Protein AF-A0A7L9C7N9-F1 (afdb_monomer)

Foldseek 3Di:
DDDDDPVNDDDDDDDDDFPPCSQQVVLVVCVVVVVDPDRADQCCLRGPPDPDPCSSPSNGPPPPPPPPPPPPDD

Solvent-accessible surface area (backbone atoms only — not comparable to full-atom values): 4955 Å² total; per-residue (Å²): 134,89,85,78,55,81,87,74,64,80,91,82,84,90,84,78,62,70,84,67,47,63,67,56,51,51,28,51,50,34,32,74,68,65,74,35,100,55,78,39,37,53,82,77,29,55,34,81,85,46,83,49,73,56,32,28,69,42,53,54,70,71,60,69,80,83,69,75,83,68,83,85,74,134

Structure (mmCIF, N/CA/C/O backbone):
data_AF-A0A7L9C7N9-F1
#
_entry.id   AF-A0A7L9C7N9-F1
#
loop_
_atom_site.group_PDB
_atom_site.id
_atom_site.type_symbol
_atom_site.label_atom_id
_atom_site.label_alt_id
_atom_site.label_comp_id
_atom_site.label_asym_id
_atom_site.label_entity_id
_atom_site.label_seq_id
_atom_site.pdbx_PDB_ins_code
_atom_site.Cartn_x
_atom_site.Cartn_y
_atom_site.Cartn_z
_atom_site.occupancy
_atom_site.B_iso_or_equiv
_atom_site.auth_seq_id
_atom_site.auth_comp_id
_atom_site.auth_asym_id
_atom_site.auth_atom_id
_atom_site.pdbx_PDB_model_num
ATOM 1 N N . MET A 1 1 ? -22.791 -3.454 9.648 1.00 60.56 1 MET A N 1
ATOM 2 C CA . MET A 1 1 ? -22.207 -2.464 8.720 1.00 60.56 1 MET A CA 1
ATOM 3 C C . MET A 1 1 ? -21.494 -1.443 9.579 1.00 60.56 1 MET A C 1
ATOM 5 O O . MET A 1 1 ? -22.104 -0.987 10.536 1.00 60.56 1 MET A O 1
ATOM 9 N N . ILE A 1 2 ? -20.212 -1.188 9.334 1.00 80.25 2 ILE A N 1
ATOM 10 C CA . ILE A 1 2 ? -19.470 -0.170 10.086 1.00 80.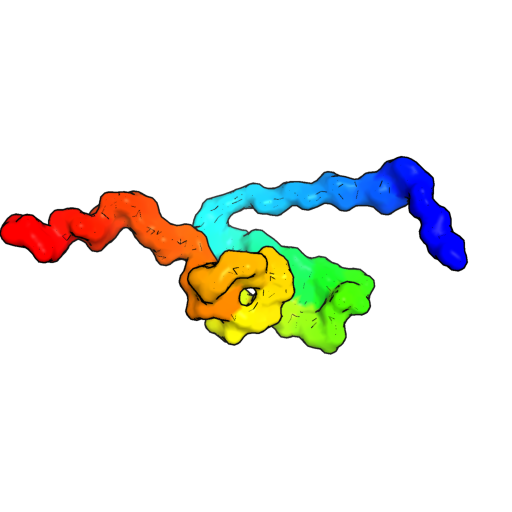25 2 ILE A CA 1
ATOM 11 C C . ILE A 1 2 ? -19.808 1.170 9.427 1.00 80.25 2 ILE A C 1
ATOM 13 O O . ILE A 1 2 ? -19.647 1.299 8.215 1.00 80.25 2 ILE A O 1
ATOM 17 N N . LEU A 1 3 ? -20.366 2.105 10.195 1.00 84.31 3 LEU A N 1
ATOM 18 C CA . LEU A 1 3 ? -20.535 3.494 9.773 1.00 84.31 3 LEU A CA 1
ATOM 19 C C . LEU A 1 3 ? -19.255 4.239 10.145 1.00 84.31 3 LEU A C 1
ATOM 21 O O . LEU A 1 3 ? -18.791 4.110 11.274 1.00 84.31 3 LEU A O 1
ATOM 25 N N . TYR A 1 4 ? -18.691 4.959 9.181 1.00 88.81 4 TYR A N 1
ATOM 26 C CA . TYR A 1 4 ? -17.545 5.836 9.386 1.00 88.81 4 TYR A CA 1
ATOM 27 C C . TYR A 1 4 ? -18.046 7.270 9.337 1.00 88.81 4 TYR A C 1
ATOM 29 O O . TYR A 1 4 ? -18.712 7.649 8.368 1.00 88.81 4 TYR A O 1
ATOM 37 N N . GLU A 1 5 ? -17.725 8.048 10.362 1.00 92.69 5 GLU A N 1
ATOM 38 C CA . GLU A 1 5 ? -17.967 9.482 10.350 1.00 92.69 5 GLU A CA 1
ATOM 39 C C . GLU A 1 5 ? -16.861 10.182 9.558 1.00 92.69 5 GLU A C 1
ATOM 41 O O . GLU A 1 5 ? -15.771 9.646 9.335 1.00 92.69 5 GLU A O 1
ATOM 46 N N . THR A 1 6 ? -17.117 11.415 9.125 1.00 88.25 6 THR A N 1
ATOM 47 C CA . THR A 1 6 ? -16.124 12.208 8.374 1.00 88.25 6 THR A CA 1
ATOM 48 C C . THR A 1 6 ? -14.798 12.348 9.134 1.00 88.25 6 THR A C 1
ATOM 50 O O . THR A 1 6 ? -13.733 12.436 8.528 1.00 88.25 6 THR A O 1
ATOM 53 N N . GLU A 1 7 ? -14.869 12.332 10.464 1.00 91.56 7 GLU A N 1
ATOM 54 C CA . GLU A 1 7 ? -13.747 12.425 11.402 1.00 91.56 7 GLU A CA 1
ATOM 55 C C . GLU A 1 7 ? -12.857 11.166 11.413 1.00 91.56 7 GLU A C 1
ATOM 57 O O . GLU A 1 7 ? -11.673 11.254 11.747 1.00 91.56 7 GLU A O 1
ATOM 62 N N . ASP A 1 8 ? -13.389 10.014 10.987 1.00 90.94 8 ASP A N 1
ATOM 63 C CA . ASP A 1 8 ? -12.665 8.739 10.922 1.00 90.94 8 ASP A CA 1
ATOM 64 C C . ASP A 1 8 ? -11.811 8.603 9.645 1.00 90.94 8 ASP A C 1
ATOM 66 O O . ASP A 1 8 ? -10.941 7.729 9.553 1.00 90.94 8 ASP A O 1
ATOM 70 N N . ILE A 1 9 ? -12.033 9.460 8.640 1.00 90.31 9 ILE A N 1
ATOM 71 C CA . ILE A 1 9 ? -11.372 9.382 7.331 1.00 90.31 9 ILE A CA 1
ATOM 72 C C . ILE A 1 9 ? -10.081 10.204 7.338 1.00 90.31 9 ILE A C 1
ATOM 74 O O . ILE A 1 9 ? -10.082 11.425 7.489 1.00 90.31 9 ILE A O 1
ATOM 78 N N . ARG A 1 10 ? -8.947 9.538 7.092 1.00 90.12 10 ARG A N 1
ATOM 79 C CA . ARG A 1 10 ? -7.628 10.183 6.998 1.00 90.12 10 ARG A CA 1
ATOM 80 C C . ARG A 1 10 ? -7.074 10.097 5.581 1.00 90.12 10 ARG A C 1
ATOM 82 O O . ARG A 1 10 ? -6.529 9.072 5.180 1.00 90.12 10 ARG A O 1
ATOM 89 N N . SER A 1 11 ? -7.174 11.199 4.844 1.00 89.00 11 SER A N 1
ATOM 90 C CA . SER A 1 11 ? -6.565 11.344 3.518 1.00 89.00 11 SER A CA 1
ATOM 91 C C . SER A 1 11 ? -5.077 11.661 3.647 1.00 89.00 11 SER A C 1
ATOM 93 O O . SER A 1 11 ? -4.701 12.687 4.212 1.00 89.00 11 SER A O 1
ATOM 95 N N . ILE A 1 12 ? -4.223 10.785 3.120 1.00 88.62 12 ILE A N 1
ATOM 96 C CA . ILE A 1 12 ? -2.764 10.924 3.181 1.00 88.62 12 ILE A CA 1
ATOM 97 C C . ILE A 1 12 ? -2.203 10.805 1.764 1.00 88.62 12 ILE A C 1
ATOM 99 O O . ILE A 1 12 ? -2.594 9.918 1.009 1.00 88.62 12 ILE A O 1
ATOM 103 N N . VAL A 1 13 ? -1.265 11.687 1.417 1.00 89.94 13 VAL A N 1
ATOM 104 C CA . VAL A 1 13 ? -0.528 11.659 0.147 1.00 89.94 13 VAL A CA 1
ATOM 105 C C . VAL A 1 13 ? 0.964 11.580 0.454 1.00 89.94 13 VAL A C 1
ATOM 107 O O . VAL A 1 13 ? 1.475 12.350 1.265 1.00 89.94 13 VAL A O 1
ATOM 110 N N . LEU A 1 14 ? 1.670 10.656 -0.199 1.00 85.38 14 LEU A N 1
ATOM 111 C CA . LEU A 1 14 ? 3.119 10.498 -0.068 1.00 85.38 14 LEU A CA 1
ATOM 112 C C . LEU A 1 14 ? 3.818 11.054 -1.312 1.00 85.38 14 LEU A C 1
ATOM 114 O O . LEU A 1 14 ? 3.631 10.546 -2.416 1.00 85.38 14 LEU A O 1
ATOM 118 N N . LEU A 1 15 ? 4.652 12.077 -1.123 1.00 87.44 15 LEU A N 1
ATOM 119 C CA . LEU A 1 15 ? 5.421 12.740 -2.180 1.00 87.44 15 LEU A CA 1
ATOM 120 C C . LEU A 1 15 ? 6.923 12.596 -1.918 1.00 87.44 15 LEU A C 1
ATOM 122 O O . LEU A 1 15 ? 7.361 12.496 -0.776 1.00 87.44 15 LEU A O 1
ATOM 126 N N . GLY A 1 16 ? 7.723 12.563 -2.982 1.00 83.06 16 GLY A N 1
ATOM 127 C CA . GLY A 1 16 ? 9.168 12.360 -2.884 1.00 83.06 16 GLY A CA 1
ATOM 128 C C . GLY A 1 16 ? 9.789 11.911 -4.204 1.00 83.06 16 GLY A C 1
ATOM 129 O O . GLY A 1 16 ? 9.081 11.454 -5.103 1.00 83.06 16 GLY A O 1
ATOM 130 N N . HIS A 1 17 ? 11.113 12.009 -4.305 1.00 81.44 17 HIS A N 1
ATOM 131 C CA . HIS A 1 17 ? 11.891 11.674 -5.504 1.00 81.44 17 HIS A CA 1
ATOM 132 C C . H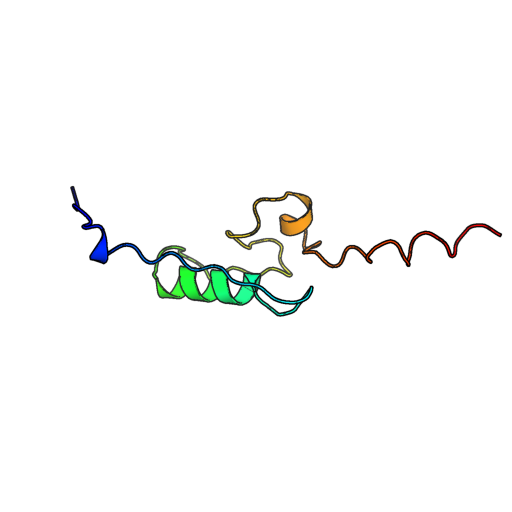IS A 1 17 ? 11.769 10.194 -5.925 1.00 81.44 17 HIS A C 1
ATOM 134 O O . HIS A 1 17 ? 11.378 9.348 -5.118 1.00 81.44 17 HIS A O 1
ATOM 140 N N . GLY A 1 18 ? 12.094 9.860 -7.179 1.00 77.12 18 GLY A N 1
ATOM 141 C CA . GLY A 1 18 ? 12.210 8.464 -7.627 1.00 77.12 18 GLY A CA 1
ATOM 142 C C . GLY A 1 18 ? 13.090 7.656 -6.665 1.00 77.12 18 GLY A C 1
ATOM 143 O O . GLY A 1 18 ? 14.023 8.201 -6.083 1.00 77.12 18 GLY A O 1
ATOM 144 N N . ALA A 1 19 ? 12.731 6.400 -6.395 1.00 72.69 19 ALA A N 1
ATOM 145 C CA . ALA A 1 19 ? 13.425 5.532 -5.433 1.00 72.69 19 ALA A CA 1
ATOM 146 C C . ALA A 1 19 ? 13.477 6.002 -3.955 1.00 72.69 19 ALA A C 1
ATOM 148 O O . ALA A 1 19 ? 14.095 5.340 -3.129 1.00 72.69 19 ALA A O 1
ATOM 149 N N . SER A 1 20 ? 12.757 7.058 -3.548 1.00 80.56 20 SER A N 1
ATOM 150 C CA . SER A 1 20 ? 12.729 7.521 -2.143 1.00 80.56 20 SER A CA 1
ATOM 151 C C . SER A 1 20 ? 11.980 6.598 -1.158 1.00 80.56 20 SER A C 1
ATOM 153 O O . SER A 1 20 ? 11.662 7.015 -0.048 1.00 80.56 20 SER A O 1
ATOM 155 N N . GLY A 1 21 ? 11.604 5.384 -1.572 1.00 81.31 21 GLY A N 1
ATOM 156 C CA . GLY A 1 21 ? 10.941 4.398 -0.710 1.00 81.31 21 GLY A CA 1
ATOM 157 C C . GLY A 1 21 ? 9.458 4.649 -0.405 1.00 81.31 21 GLY A C 1
ATOM 158 O O . GLY A 1 21 ? 8.919 4.002 0.489 1.00 81.31 21 GLY A O 1
ATOM 159 N N . LYS A 1 22 ? 8.772 5.545 -1.136 1.00 90.25 22 LYS A N 1
ATOM 160 C CA . LYS A 1 22 ? 7.331 5.829 -0.935 1.00 90.25 22 LYS A CA 1
ATOM 161 C C . LYS A 1 22 ? 6.486 4.559 -0.973 1.00 90.25 22 LYS A C 1
ATOM 163 O O . LYS A 1 22 ? 5.739 4.292 -0.041 1.00 90.25 22 LYS A O 1
ATOM 168 N N . THR A 1 23 ? 6.651 3.767 -2.027 1.00 87.06 23 THR A N 1
ATOM 169 C CA . THR A 1 23 ? 5.908 2.523 -2.225 1.00 87.06 23 THR A CA 1
ATOM 170 C C . THR A 1 23 ? 6.195 1.529 -1.098 1.00 87.06 23 THR A C 1
ATOM 172 O O . THR A 1 23 ? 5.269 1.013 -0.484 1.00 87.06 23 THR A O 1
ATOM 175 N N . SER A 1 24 ? 7.462 1.352 -0.708 1.00 86.94 24 SER A N 1
ATOM 176 C CA . SER A 1 24 ? 7.843 0.478 0.414 1.00 86.94 24 SER A CA 1
ATOM 177 C C . SER A 1 24 ? 7.220 0.899 1.754 1.00 86.94 24 SER A C 1
ATOM 179 O O . SER A 1 24 ? 6.848 0.047 2.566 1.00 86.94 24 SER A O 1
ATOM 181 N N . LEU A 1 25 ? 7.070 2.207 1.991 1.00 86.38 25 LEU A N 1
ATOM 182 C CA . LEU A 1 25 ? 6.388 2.722 3.178 1.00 86.38 25 LEU A CA 1
ATOM 183 C C . LEU A 1 25 ? 4.888 2.388 3.156 1.00 86.38 25 LEU A C 1
ATOM 185 O O . LEU A 1 25 ? 4.357 1.964 4.183 1.00 86.38 25 LEU A O 1
ATOM 189 N N . VAL A 1 26 ? 4.221 2.515 2.002 1.00 88.38 26 VAL A N 1
ATOM 190 C CA . VAL A 1 26 ? 2.805 2.131 1.843 1.00 88.38 26 VAL A CA 1
ATOM 191 C C . VAL A 1 26 ? 2.608 0.643 2.110 1.00 88.38 26 VAL A C 1
ATOM 193 O O . VAL A 1 26 ? 1.718 0.279 2.873 1.00 88.38 26 VAL A O 1
ATOM 196 N N . GLU A 1 27 ? 3.462 -0.221 1.557 1.00 86.38 27 GLU A N 1
ATOM 197 C CA . GLU A 1 27 ? 3.387 -1.668 1.807 1.00 86.38 27 GLU A CA 1
ATOM 198 C C . GLU A 1 27 ? 3.546 -2.001 3.297 1.00 86.38 27 GLU A C 1
ATOM 200 O O . GLU A 1 27 ? 2.829 -2.844 3.836 1.00 86.38 27 GLU A O 1
ATOM 205 N N . SER A 1 28 ? 4.442 -1.294 3.990 1.00 87.50 28 SER A N 1
ATOM 206 C CA . SER A 1 28 ? 4.639 -1.462 5.434 1.00 87.50 28 SER A CA 1
ATOM 207 C C . SER A 1 28 ? 3.419 -1.001 6.238 1.00 87.50 28 SER A C 1
ATOM 209 O O . SER A 1 28 ? 3.036 -1.655 7.211 1.00 87.50 28 SER A O 1
ATOM 211 N N . MET A 1 29 ? 2.780 0.103 5.831 1.00 88.56 29 MET A N 1
ATOM 212 C CA . MET A 1 29 ? 1.530 0.580 6.434 1.00 88.56 29 MET A CA 1
ATOM 213 C C . MET A 1 29 ? 0.386 -0.412 6.214 1.00 88.56 29 MET A C 1
ATOM 215 O O . MET A 1 29 ? -0.326 -0.717 7.167 1.00 88.56 29 MET A O 1
ATOM 219 N N . LEU A 1 30 ? 0.238 -0.954 5.001 1.00 87.06 30 LEU A N 1
ATOM 220 C CA . LEU A 1 30 ? -0.785 -1.950 4.665 1.00 87.06 30 LEU A CA 1
ATOM 221 C C . LEU A 1 30 ? -0.613 -3.241 5.470 1.00 87.06 30 LEU A C 1
ATOM 223 O O . LEU A 1 30 ? -1.587 -3.751 6.026 1.00 87.06 30 LEU A O 1
ATOM 227 N N . PHE A 1 31 ? 0.625 -3.723 5.596 1.00 87.69 31 PHE A N 1
ATOM 228 C CA . PHE A 1 31 ? 0.929 -4.902 6.402 1.00 87.69 31 PHE A CA 1
ATOM 229 C C . PHE A 1 31 ? 0.626 -4.662 7.887 1.00 87.69 31 PHE A C 1
ATOM 231 O O . PHE A 1 31 ? -0.023 -5.481 8.534 1.00 87.69 31 PHE A O 1
ATOM 238 N N . LYS A 1 32 ? 1.024 -3.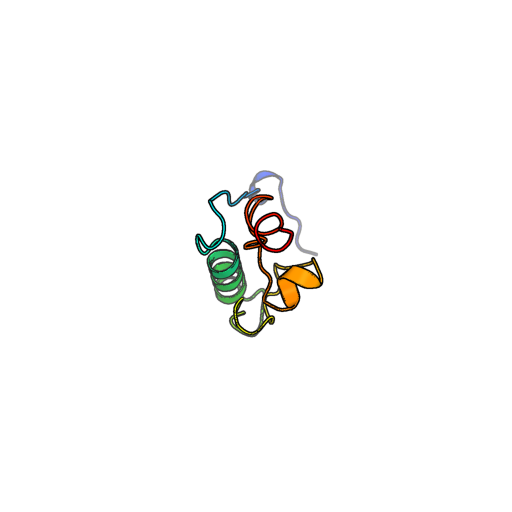501 8.429 1.00 89.38 32 LYS A N 1
ATOM 239 C CA . LYS A 1 32 ? 0.763 -3.142 9.833 1.00 89.38 32 LYS A CA 1
ATOM 240 C C . LYS A 1 32 ? -0.721 -2.901 10.124 1.00 89.38 32 LYS A C 1
ATOM 242 O O . LYS A 1 32 ? -1.179 -3.214 11.218 1.00 89.38 32 LYS A O 1
ATOM 247 N N . ALA A 1 33 ? -1.467 -2.364 9.160 1.00 87.50 33 ALA A N 1
ATOM 248 C CA . ALA A 1 33 ? -2.916 -2.188 9.242 1.00 87.50 33 ALA A CA 1
ATOM 249 C C . ALA A 1 33 ? -3.691 -3.505 9.058 1.00 87.50 33 ALA A C 1
ATOM 251 O O . ALA A 1 33 ? -4.918 -3.491 9.098 1.00 87.50 33 ALA A O 1
ATOM 252 N N . VAL A 1 34 ? -2.995 -4.633 8.842 1.00 84.69 34 VAL A N 1
ATOM 253 C CA . VAL A 1 34 ? -3.591 -5.951 8.556 1.00 84.69 34 VAL A CA 1
ATOM 254 C C . VAL A 1 34 ? -4.475 -5.915 7.294 1.00 84.69 34 VAL A C 1
ATOM 256 O O . VAL A 1 34 ? -5.315 -6.780 7.067 1.00 84.69 34 VAL A O 1
ATOM 259 N N . ALA A 1 35 ? -4.266 -4.918 6.428 1.00 83.69 35 ALA A N 1
ATOM 260 C CA . ALA A 1 35 ? -4.964 -4.790 5.152 1.00 83.69 35 ALA A CA 1
ATOM 261 C C . ALA A 1 35 ? -4.421 -5.783 4.110 1.00 83.69 35 ALA A C 1
ATOM 263 O O . ALA A 1 35 ? -5.126 -6.150 3.171 1.00 83.69 35 ALA A O 1
ATOM 264 N N . THR A 1 36 ? -3.177 -6.246 4.279 1.00 82.56 36 THR A N 1
ATOM 265 C CA . THR A 1 36 ? -2.549 -7.283 3.453 1.00 82.56 36 THR A CA 1
ATOM 266 C C . THR A 1 36 ? -1.993 -8.414 4.320 1.00 82.56 36 THR A C 1
ATOM 268 O O . THR A 1 36 ? -1.425 -8.187 5.384 1.00 82.56 36 THR A O 1
ATOM 271 N N . ALA A 1 37 ? -2.112 -9.658 3.844 1.00 78.25 37 ALA A N 1
ATOM 272 C CA . ALA A 1 37 ? -1.622 -10.842 4.563 1.00 78.25 37 ALA A CA 1
ATOM 273 C C . ALA A 1 37 ? -0.089 -11.017 4.510 1.00 78.25 37 ALA A C 1
ATOM 275 O O . ALA A 1 37 ? 0.470 -11.835 5.236 1.00 78.25 37 ALA A O 1
ATOM 276 N N . ARG A 1 38 ? 0.596 -10.275 3.630 1.00 80.12 38 ARG A N 1
ATOM 277 C CA . ARG A 1 38 ? 2.050 -10.327 3.433 1.00 80.12 38 ARG A CA 1
ATOM 278 C C . ARG A 1 38 ? 2.625 -8.926 3.281 1.00 80.12 38 ARG A C 1
ATOM 280 O O . ARG A 1 38 ? 1.941 -8.029 2.784 1.00 80.12 38 ARG A O 1
ATOM 287 N N . LEU A 1 39 ? 3.895 -8.774 3.642 1.00 81.81 39 LEU A N 1
ATOM 288 C CA . LEU A 1 39 ? 4.657 -7.568 3.346 1.00 81.81 39 LEU A CA 1
ATOM 289 C C . LEU A 1 39 ? 4.988 -7.536 1.846 1.00 81.81 39 LEU A C 1
ATOM 291 O O . LEU A 1 39 ? 5.609 -8.465 1.325 1.00 81.81 39 LEU A O 1
ATOM 295 N N . GLY A 1 40 ? 4.533 -6.497 1.146 1.00 75.75 40 GLY A N 1
ATOM 296 C CA . GLY A 1 40 ? 4.866 -6.283 -0.260 1.00 75.75 40 GLY A CA 1
ATOM 297 C C . GLY A 1 40 ? 6.296 -5.774 -0.445 1.00 75.75 40 GLY A C 1
ATOM 298 O O . GLY A 1 40 ? 6.892 -5.184 0.454 1.00 75.75 40 GLY A O 1
ATOM 299 N N . SER A 1 41 ? 6.852 -6.013 -1.630 1.00 76.06 41 SER A N 1
ATOM 300 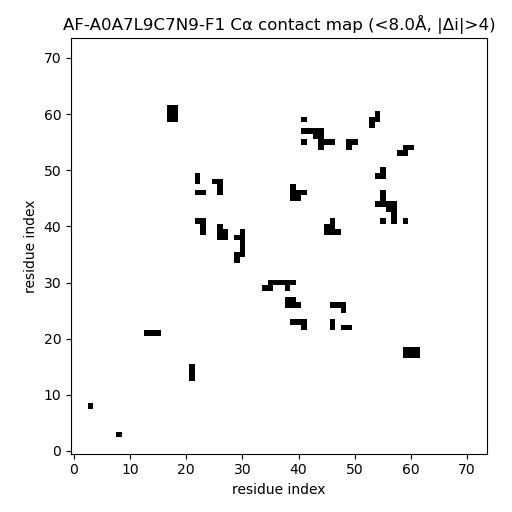C CA . SER A 1 41 ? 8.178 -5.554 -2.042 1.00 76.06 41 SER A CA 1
ATOM 301 C C . SER A 1 41 ? 8.106 -5.023 -3.467 1.00 76.06 41 SER A C 1
ATOM 303 O O . SER A 1 41 ? 7.537 -5.670 -4.352 1.00 76.06 41 SER A O 1
ATOM 305 N N . VAL A 1 42 ? 8.694 -3.845 -3.662 1.00 76.81 42 VAL A N 1
ATOM 306 C CA . VAL A 1 42 ? 8.789 -3.158 -4.956 1.00 76.81 42 VAL A CA 1
ATOM 307 C C . VAL A 1 42 ? 9.741 -3.904 -5.889 1.00 76.81 42 VAL A C 1
ATOM 309 O O . VAL A 1 42 ? 9.418 -4.129 -7.049 1.00 76.81 42 VAL A O 1
ATOM 312 N N . GLU A 1 43 ? 10.884 -4.354 -5.366 1.00 72.00 43 GLU A N 1
ATOM 313 C CA . GLU A 1 43 ? 11.917 -5.071 -6.125 1.00 72.00 43 GLU A CA 1
ATOM 314 C C . GLU A 1 43 ? 11.383 -6.381 -6.712 1.00 72.00 43 GLU A C 1
ATOM 316 O O . GLU A 1 43 ? 11.616 -6.702 -7.873 1.00 72.00 43 GLU A O 1
ATOM 321 N N . ASN A 1 44 ? 10.577 -7.096 -5.927 1.00 69.00 44 ASN A N 1
ATOM 322 C CA . ASN A 1 44 ? 9.979 -8.361 -6.344 1.00 69.00 44 ASN A CA 1
ATOM 323 C C . ASN A 1 44 ? 8.693 -8.176 -7.167 1.00 69.00 44 ASN A C 1
ATOM 325 O O . ASN A 1 44 ? 8.059 -9.167 -7.529 1.00 69.00 44 ASN A O 1
ATOM 329 N N . GLY A 1 45 ? 8.264 -6.933 -7.420 1.00 70.56 45 GLY A N 1
ATOM 330 C CA . GLY A 1 45 ? 7.062 -6.643 -8.203 1.00 70.56 45 GLY A CA 1
ATOM 331 C C . GLY A 1 45 ? 5.748 -7.086 -7.550 1.00 70.56 45 GLY A C 1
ATOM 332 O O . GLY A 1 45 ? 4.732 -7.261 -8.219 1.00 70.56 45 GLY A O 1
ATOM 333 N N . ILE A 1 46 ? 5.757 -7.306 -6.233 1.00 76.50 46 ILE A N 1
ATOM 334 C CA . ILE A 1 46 ? 4.596 -7.792 -5.471 1.00 76.50 46 ILE A CA 1
ATOM 335 C C . ILE A 1 46 ? 3.927 -6.691 -4.640 1.00 76.50 46 ILE A C 1
ATOM 337 O O . ILE A 1 46 ? 3.100 -7.010 -3.782 1.00 76.50 46 ILE A O 1
ATOM 341 N N . SER A 1 47 ? 4.298 -5.426 -4.864 1.00 77.50 47 SER A N 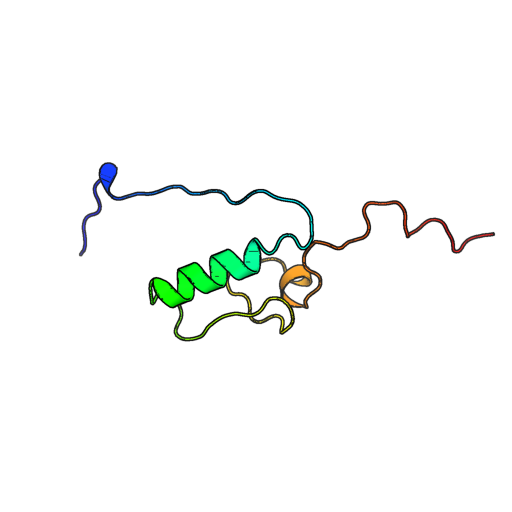1
ATOM 342 C CA . SER A 1 47 ? 3.642 -4.270 -4.253 1.00 77.50 47 SER A CA 1
ATOM 343 C C . SER A 1 47 ? 2.165 -4.214 -4.651 1.00 77.50 47 SER A C 1
ATOM 345 O O . S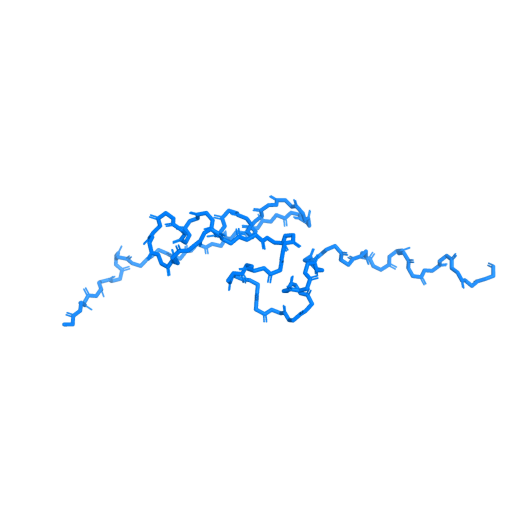ER A 1 47 ? 1.805 -4.381 -5.818 1.00 77.50 47 SER A O 1
ATOM 347 N N . VAL A 1 48 ? 1.303 -3.992 -3.659 1.00 75.94 48 VAL A N 1
ATOM 348 C CA . VAL A 1 48 ? -0.143 -3.819 -3.843 1.00 75.94 48 VAL A CA 1
ATOM 349 C C . VAL A 1 48 ? -0.476 -2.391 -4.282 1.00 75.94 48 VAL A C 1
ATOM 351 O O . VAL A 1 48 ? -1.456 -2.181 -4.993 1.00 75.94 48 VAL A O 1
ATOM 354 N N . SER A 1 49 ? 0.338 -1.416 -3.871 1.00 74.62 49 SER A N 1
ATOM 355 C CA . SER A 1 49 ? 0.137 0.006 -4.170 1.00 74.62 49 SER A CA 1
ATOM 356 C C . SER A 1 49 ? 0.566 0.434 -5.580 1.00 74.62 49 SER A C 1
ATOM 358 O O . SER A 1 49 ? 0.105 1.472 -6.061 1.00 74.62 49 SER A O 1
ATOM 360 N N . ASP A 1 50 ? 1.366 -0.375 -6.277 1.00 75.00 50 ASP A N 1
ATOM 361 C CA . ASP A 1 50 ? 1.704 -0.162 -7.685 1.00 75.00 50 ASP A CA 1
ATOM 362 C C . ASP A 1 50 ? 0.583 -0.701 -8.592 1.00 75.00 50 ASP A C 1
ATOM 364 O O . ASP A 1 50 ? 0.454 -1.906 -8.794 1.00 75.00 50 ASP A O 1
ATOM 368 N N . TYR A 1 51 ? -0.251 0.175 -9.160 1.00 71.94 51 TYR A N 1
ATOM 369 C CA . TYR A 1 51 ? -1.341 -0.223 -10.074 1.00 71.94 51 TYR A CA 1
ATOM 370 C C . TYR A 1 51 ? -0.921 -0.257 -11.548 1.00 71.94 51 TYR A C 1
ATOM 372 O O . TYR A 1 51 ? -1.553 -0.946 -12.352 1.00 71.94 51 TYR A O 1
ATOM 380 N N . ASP A 1 52 ? 0.153 0.451 -11.894 1.00 74.00 52 ASP A N 1
ATOM 381 C CA . ASP A 1 52 ? 0.697 0.491 -13.245 1.00 74.00 52 ASP A CA 1
ATOM 382 C C . ASP A 1 52 ? 1.487 -0.800 -13.564 1.00 74.00 52 ASP A C 1
ATOM 384 O O . ASP A 1 52 ? 2.291 -1.255 -12.742 1.00 74.00 52 ASP A O 1
ATOM 388 N N . PRO A 1 53 ? 1.273 -1.427 -14.736 1.00 65.50 53 PRO A N 1
ATOM 389 C CA . PRO A 1 53 ? 1.931 -2.680 -15.092 1.00 65.50 53 PRO A CA 1
ATOM 390 C C . PRO A 1 53 ? 3.456 -2.569 -15.247 1.00 65.50 53 PRO A C 1
ATOM 392 O O . PRO A 1 53 ? 4.132 -3.582 -15.056 1.00 65.50 53 PRO A O 1
ATOM 395 N N . ASP A 1 54 ? 4.016 -1.394 -15.563 1.00 64.56 54 ASP A N 1
ATOM 396 C CA . ASP A 1 54 ? 5.468 -1.177 -15.546 1.00 64.56 54 ASP A CA 1
ATOM 397 C C . ASP A 1 54 ? 5.978 -1.104 -14.101 1.00 64.56 54 ASP A C 1
ATOM 399 O O . ASP A 1 54 ? 6.965 -1.766 -13.768 1.00 64.56 54 ASP A O 1
ATOM 403 N N . ALA A 1 55 ? 5.278 -0.378 -13.224 1.00 62.50 55 ALA A N 1
ATOM 404 C CA . ALA A 1 55 ? 5.638 -0.283 -11.807 1.00 62.50 55 ALA A CA 1
ATOM 405 C C . ALA A 1 55 ? 5.625 -1.664 -11.121 1.00 62.50 55 ALA A C 1
ATOM 407 O O . ALA A 1 55 ? 6.601 -2.037 -10.470 1.00 62.50 55 ALA A O 1
ATOM 408 N N . LYS A 1 56 ? 4.607 -2.496 -11.396 1.00 61.06 56 LYS A N 1
ATOM 409 C CA . LYS A 1 56 ? 4.534 -3.893 -10.917 1.00 61.06 56 LYS A CA 1
ATOM 410 C C . LYS A 1 56 ? 5.668 -4.788 -11.409 1.00 61.06 56 LYS A C 1
ATOM 412 O O . LYS A 1 56 ? 5.940 -5.811 -10.798 1.00 61.06 56 LYS A O 1
ATOM 417 N N . ARG A 1 57 ? 6.331 -4.456 -12.517 1.00 62.41 57 ARG A N 1
ATOM 418 C CA . ARG A 1 57 ? 7.475 -5.226 -13.041 1.00 62.41 57 ARG A CA 1
ATOM 419 C C . ARG A 1 57 ? 8.806 -4.797 -12.416 1.00 62.41 57 ARG A C 1
ATOM 421 O O . ARG A 1 57 ? 9.855 -5.108 -12.971 1.00 62.41 57 ARG A O 1
ATOM 428 N N . GLY A 1 58 ? 8.769 -4.046 -11.314 1.00 57.56 58 GLY A N 1
ATOM 429 C CA . GLY A 1 58 ? 9.959 -3.475 -10.686 1.00 57.56 58 GLY A CA 1
ATOM 430 C C . GLY A 1 58 ? 10.514 -2.262 -11.437 1.00 57.56 58 GLY A C 1
ATOM 431 O O . GLY A 1 58 ? 11.555 -1.736 -11.058 1.00 57.56 58 GLY A O 1
ATOM 432 N N . LYS A 1 59 ? 9.820 -1.763 -12.474 1.00 54.81 59 LYS A N 1
ATOM 433 C CA . LYS A 1 59 ? 10.162 -0.502 -13.154 1.00 54.81 59 LYS A CA 1
ATOM 434 C C . LYS A 1 59 ? 9.449 0.663 -12.473 1.00 54.81 59 LYS A C 1
ATOM 436 O O . LYS A 1 59 ? 8.742 1.447 -13.106 1.00 54.81 59 LYS A O 1
ATOM 441 N N . ALA A 1 60 ? 9.570 0.743 -11.154 1.00 54.22 60 ALA A N 1
ATOM 442 C CA . ALA A 1 60 ? 9.001 1.839 -10.390 1.00 54.22 60 ALA A CA 1
ATOM 443 C C . ALA A 1 60 ? 9.760 3.128 -10.716 1.00 54.22 60 ALA A C 1
ATOM 445 O O . ALA A 1 60 ? 10.886 3.263 -10.266 1.00 54.22 60 ALA A O 1
ATOM 446 N N . LEU A 1 61 ? 9.137 4.045 -11.469 1.00 54.31 61 LEU A N 1
ATOM 447 C CA . LEU A 1 61 ? 9.444 5.479 -11.674 1.00 54.31 61 LEU A CA 1
ATOM 448 C C . LEU A 1 61 ? 10.905 5.940 -11.882 1.00 54.31 61 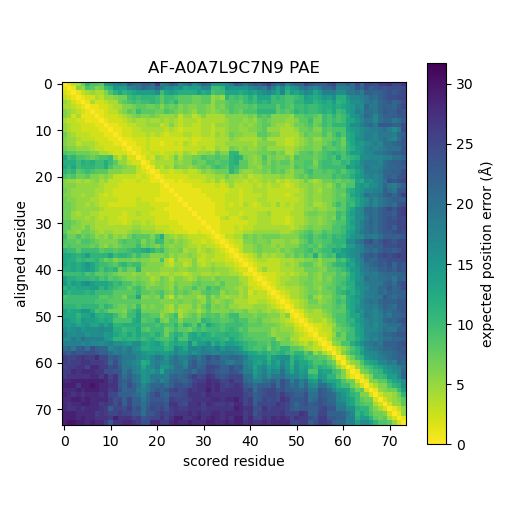LEU A C 1
ATOM 450 O O . LEU A 1 61 ? 11.112 7.120 -12.145 1.00 54.31 61 LEU A O 1
ATOM 454 N N . ASP A 1 62 ? 11.895 5.056 -11.879 1.00 46.59 62 ASP A N 1
ATOM 455 C CA . ASP A 1 62 ? 13.215 5.251 -12.461 1.00 46.59 62 ASP A CA 1
ATOM 456 C C . ASP A 1 62 ? 13.119 4.950 -13.959 1.00 46.59 62 ASP A C 1
ATOM 458 O O . ASP A 1 62 ? 13.785 4.086 -14.526 1.00 46.59 62 ASP A O 1
ATOM 462 N N . LYS A 1 63 ? 12.179 5.631 -14.622 1.00 42.12 63 LYS A N 1
ATOM 463 C CA . LYS A 1 63 ? 12.383 5.909 -16.034 1.00 42.12 63 LYS A CA 1
ATOM 464 C C . LYS A 1 63 ? 13.351 7.086 -16.030 1.00 42.12 63 LYS A C 1
ATOM 466 O O . LYS A 1 63 ? 12.977 8.121 -15.473 1.00 42.12 63 LYS A O 1
ATOM 471 N N . PRO A 1 64 ? 14.561 6.960 -16.605 1.00 36.53 64 PRO A N 1
ATOM 472 C CA . PRO A 1 64 ? 15.445 8.103 -16.737 1.00 36.53 64 PRO A CA 1
ATOM 473 C C . PRO A 1 64 ? 14.646 9.213 -17.413 1.00 36.53 64 PRO A C 1
ATOM 475 O O . PRO A 1 64 ? 14.099 9.035 -18.505 1.00 36.53 64 PRO A O 1
ATOM 478 N N . SER A 1 65 ? 14.490 10.325 -16.707 1.00 35.31 65 SER A N 1
ATOM 479 C CA . SER A 1 65 ? 13.725 11.486 -17.130 1.00 35.31 65 SER A CA 1
ATOM 480 C C . SER A 1 65 ? 14.379 12.081 -18.372 1.00 35.31 65 SER A C 1
ATOM 482 O O . SER A 1 65 ? 15.271 12.907 -18.268 1.00 35.31 65 SER A O 1
ATOM 484 N N . HIS A 1 66 ? 13.952 11.628 -19.553 1.00 41.22 66 HIS A N 1
ATOM 485 C CA . HIS A 1 66 ? 14.282 12.155 -20.885 1.00 41.22 66 HIS A CA 1
ATOM 486 C C . HIS A 1 66 ? 15.774 12.333 -21.261 1.00 41.22 66 HIS A C 1
ATOM 488 O O . HIS A 1 66 ? 16.049 12.633 -22.417 1.00 41.22 66 HIS A O 1
ATOM 494 N N . SER A 1 67 ? 16.745 12.095 -20.377 1.00 39.16 67 SER A N 1
ATOM 495 C CA . SER A 1 67 ? 18.170 12.372 -20.615 1.00 39.16 67 SER A CA 1
ATOM 496 C C . SER A 1 67 ? 18.999 11.149 -21.019 1.00 39.16 67 SER A C 1
ATOM 498 O O . SER A 1 67 ? 20.080 11.317 -21.574 1.00 39.16 67 SER A O 1
ATOM 500 N N . ALA A 1 68 ? 18.499 9.923 -20.826 1.00 42.06 68 ALA A N 1
ATOM 501 C CA . ALA A 1 68 ? 19.242 8.700 -21.168 1.00 42.06 68 ALA A CA 1
ATOM 502 C C . ALA A 1 68 ? 18.929 8.118 -22.562 1.00 42.06 68 ALA A C 1
ATOM 504 O O . ALA A 1 68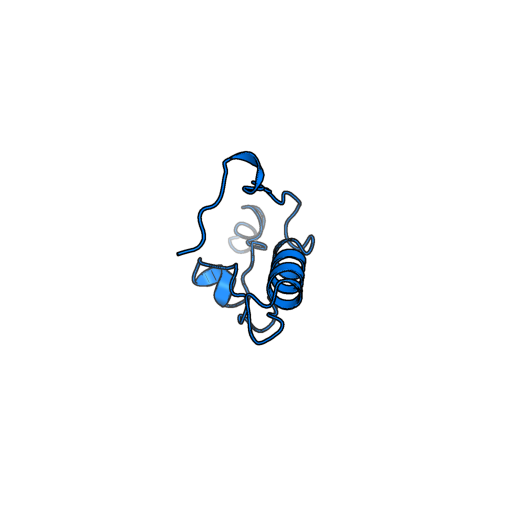 ? 19.542 7.134 -22.958 1.00 42.06 68 ALA A O 1
ATOM 505 N N . LEU A 1 69 ? 18.001 8.708 -23.328 1.00 44.53 69 LEU A N 1
ATOM 506 C CA . LEU A 1 69 ? 17.624 8.222 -24.669 1.00 44.53 69 LEU A CA 1
ATOM 507 C C . LEU A 1 69 ? 18.301 8.982 -25.830 1.00 44.53 69 LEU A C 1
ATOM 509 O O . LEU A 1 69 ? 17.926 8.779 -26.982 1.00 44.53 69 LEU A O 1
ATOM 513 N N . GLN A 1 70 ? 19.303 9.830 -25.560 1.00 44.31 70 GLN A N 1
ATOM 514 C CA . GLN A 1 70 ? 19.997 10.622 -26.592 1.00 44.31 70 GLN A CA 1
ATOM 515 C C . GLN A 1 70 ? 21.494 10.325 -26.776 1.00 44.31 70 GLN A C 1
ATOM 517 O O . GLN A 1 70 ? 22.139 11.022 -27.549 1.00 44.31 70 GLN A O 1
ATOM 522 N N . LEU A 1 71 ? 22.051 9.281 -26.150 1.00 46.12 71 LEU A N 1
ATOM 523 C CA . LEU A 1 71 ? 23.476 8.925 -26.297 1.00 46.12 71 LEU A CA 1
ATOM 524 C C . LEU A 1 71 ? 23.738 7.627 -2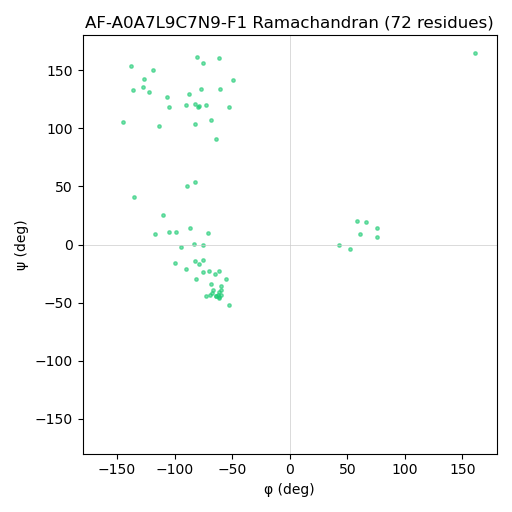7.080 1.00 46.12 71 LEU A C 1
ATOM 526 O O . LEU A 1 71 ? 24.789 7.023 -26.922 1.00 46.12 71 LEU A O 1
ATOM 530 N N . GLU A 1 72 ? 22.822 7.222 -27.965 1.00 40.50 72 GLU A N 1
ATOM 531 C CA . GLU A 1 72 ? 23.083 6.143 -28.936 1.00 40.50 72 GLU A CA 1
ATOM 532 C C . GLU A 1 72 ? 22.607 6.470 -30.356 1.00 40.50 72 GLU A C 1
ATOM 534 O O . GLU A 1 72 ? 22.089 5.609 -31.066 1.00 40.50 72 GLU A O 1
ATOM 539 N N . ARG A 1 73 ? 22.799 7.710 -30.817 1.00 40.34 73 ARG A N 1
ATOM 540 C CA . ARG A 1 73 ? 22.872 7.983 -32.258 1.00 40.34 73 ARG A CA 1
ATOM 541 C C . ARG A 1 73 ? 23.870 9.104 -32.557 1.00 40.34 73 ARG A C 1
ATOM 543 O O . ARG A 1 73 ? 23.518 10.271 -32.432 1.00 40.34 73 ARG A O 1
ATOM 550 N N . VAL A 1 74 ? 25.016 8.655 -33.083 1.00 41.28 74 VAL A N 1
ATOM 551 C CA . VAL A 1 74 ? 26.115 9.386 -33.750 1.00 41.28 74 VAL A CA 1
ATOM 552 C C . VAL A 1 74 ? 27.094 10.089 -32.818 1.00 41.28 74 VAL A C 1
ATOM 554 O O . VAL A 1 74 ? 26.719 11.098 -32.191 1.00 41.28 74 VAL A O 1
#

Secondary structure (DSSP, 8-state):
-----GGG---------TTSSHHHHHHHHHHHTTSSSS---TTTT--SS--STTGGGT--S----SSSSSSS--

Radius of gyration: 16.88 Å; Cα contacts (8 Å, |Δi|>4): 60; chains: 1; bounding box: 48×24×45 Å

Mean predicted aligned error: 11.22 Å

pLDDT: mean 72.45, std 17.2, range [35.31, 92.69]

Sequence (74 aa):
MILYETEDIRSIVLLGHGASGKTSLVESMLFKAVATARLGSVENGISVSDYDPDAKRGKALDKPSHSALQLERV